Protein AF-A0A953MPM9-F1 (afdb_monomer_lite)

Radius of gyration: 15.38 Å; chains: 1; bounding box: 36×28×44 Å

Foldseek 3Di:
DPCPVPDDQDALVLQQDDQVSSQVPQAQHWDWDQDPNAIWIFGQHDKDKDWLVPDPPQPQVVHDDPQQQLLQAEWFWKAWDDPPPQFIWIWTRGHHRGRSIIMTRFFTQTDDRQVQLCCQQPVDHDDDPVSNRQCTRGRRSVCSSSVNDPVRHGDGSNDDD

Secondary structure (DSSP, 8-state):
--HHHH-PPPPHHHHSS-HHHHHHHSTT-EEEEEETTEEEEEEEEEEEEEETTT-TTSTTTT---TTTGGGGSPSSBEEEEEETTTEEEEEEEESSTT--EEEEEEEEEEEE-HHHHHHHHHSS---SHHHHHTTTSSHHHHHHHTT--GGGTT-BTTS--

Sequence (161 aa):
MNILSTSKKLKKSFYKRDVLLVAQELPGKILIKNENEKIYAGRIVEVEAYDSAVDEAAHGFKGKTERNKIIFEEGGYFYVYFIYGANYCCNVVAGKKGSGAAILIRAVEPLYGFEFMAKNRFGKAVKTEKEIISLTNGPGKLCQAFEINSLHNGIALTGDI

Structure (mmCIF, N/CA/C/O backbone):
data_AF-A0A953MPM9-F1
#
_entry.id   AF-A0A953MPM9-F1
#
loop_
_atom_site.group_PDB
_atom_site.id
_atom_site.type_symbol
_atom_site.label_atom_id
_atom_site.label_alt_id
_atom_site.label_comp_id
_atom_site.label_asym_id
_atom_site.label_entity_id
_atom_site.label_seq_id
_atom_site.pdbx_PDB_ins_code
_atom_site.Cartn_x
_atom_site.Cartn_y
_atom_site.Cartn_z
_atom_site.occupancy
_atom_site.B_iso_or_equiv
_atom_site.auth_seq_id
_atom_site.auth_comp_id
_atom_site.auth_asym_id
_atom_site.auth_atom_id
_atom_site.pdbx_PDB_model_num
ATOM 1 N N . MET A 1 1 ? -3.156 5.070 -24.548 1.00 43.88 1 MET A N 1
ATOM 2 C CA . MET A 1 1 ? -4.451 5.276 -23.859 1.00 43.88 1 MET A CA 1
ATOM 3 C C . MET A 1 1 ? -4.180 5.913 -22.510 1.00 43.88 1 MET A C 1
ATOM 5 O O . MET A 1 1 ? -3.370 5.401 -21.751 1.00 43.88 1 MET A O 1
ATOM 9 N N . ASN A 1 2 ? -4.791 7.067 -22.260 1.00 56.16 2 ASN A N 1
ATOM 10 C CA . ASN A 1 2 ? -4.505 7.941 -21.129 1.00 56.16 2 ASN A CA 1
ATOM 11 C C . ASN A 1 2 ? -5.228 7.425 -19.865 1.00 56.16 2 ASN A C 1
ATOM 13 O O . ASN A 1 2 ? -6.283 7.944 -19.506 1.00 56.16 2 ASN A O 1
ATOM 17 N N . ILE A 1 3 ? -4.684 6.367 -19.235 1.00 58.47 3 ILE A N 1
ATOM 18 C CA . ILE A 1 3 ? -5.206 5.720 -18.004 1.00 58.47 3 ILE A CA 1
ATOM 19 C C . ILE A 1 3 ? -5.558 6.747 -16.915 1.00 58.47 3 ILE A C 1
ATOM 21 O O . ILE A 1 3 ? -6.489 6.544 -16.141 1.00 58.47 3 ILE A O 1
ATOM 25 N N . LEU A 1 4 ? -4.843 7.872 -16.895 1.00 57.81 4 LEU A N 1
ATOM 26 C CA . LEU A 1 4 ? -5.032 8.962 -15.945 1.00 57.81 4 LEU A CA 1
ATOM 27 C C . LEU A 1 4 ? -6.291 9.794 -16.233 1.00 57.81 4 LEU A C 1
ATOM 29 O O . LEU A 1 4 ? -6.939 10.246 -15.298 1.00 57.81 4 LEU A O 1
ATOM 33 N N . SER A 1 5 ? -6.677 9.958 -17.504 1.00 56.03 5 SER A N 1
ATOM 34 C CA . SER A 1 5 ? -7.820 10.802 -17.902 1.00 56.03 5 SER A CA 1
ATOM 35 C C . SER A 1 5 ? -9.197 10.167 -17.674 1.00 56.03 5 SER A C 1
ATOM 37 O O . SER A 1 5 ? -10.191 10.881 -17.590 1.00 56.03 5 SER A O 1
ATOM 39 N N . THR A 1 6 ? -9.273 8.837 -17.557 1.00 60.19 6 THR A N 1
ATOM 40 C CA . THR A 1 6 ? -10.541 8.099 -17.389 1.00 60.19 6 THR A CA 1
ATOM 41 C C . THR A 1 6 ? -10.675 7.421 -16.024 1.00 60.19 6 THR A C 1
ATOM 43 O O . THR A 1 6 ? -11.719 6.845 -15.718 1.00 60.19 6 THR A O 1
ATOM 46 N N . SER A 1 7 ? -9.630 7.453 -15.194 1.00 67.50 7 SER A N 1
ATOM 47 C CA . SER A 1 7 ? -9.611 6.813 -13.878 1.00 67.50 7 SER A CA 1
ATOM 48 C C . SER A 1 7 ? -10.255 7.714 -12.822 1.00 67.50 7 SER A C 1
ATOM 50 O O . SER A 1 7 ? -9.709 8.753 -12.453 1.00 67.50 7 SER A O 1
ATOM 52 N N . LYS A 1 8 ? -11.397 7.291 -12.270 1.00 85.69 8 LYS A N 1
ATOM 53 C CA . LYS A 1 8 ? -12.024 7.963 -11.126 1.00 85.69 8 LYS A CA 1
ATOM 54 C C . LYS A 1 8 ? -11.443 7.427 -9.819 1.00 85.69 8 LYS A C 1
ATOM 56 O O . LYS A 1 8 ? -11.580 6.240 -9.525 1.00 85.69 8 LYS A O 1
ATOM 61 N N . LYS A 1 9 ? -10.844 8.313 -9.018 1.00 90.94 9 LYS A N 1
ATOM 62 C CA . LYS A 1 9 ? -10.306 7.975 -7.691 1.00 90.94 9 LYS A CA 1
ATOM 63 C C . LYS A 1 9 ? -11.402 7.358 -6.813 1.00 90.94 9 LYS A C 1
ATOM 65 O O . LYS A 1 9 ? -12.551 7.815 -6.813 1.00 90.94 9 LYS A O 1
ATOM 70 N N . LEU A 1 10 ? -11.054 6.295 -6.088 1.00 94.75 10 LEU A N 1
ATOM 71 C CA . LEU A 1 10 ? -11.992 5.614 -5.199 1.00 94.75 10 LEU A CA 1
ATOM 72 C C . LEU A 1 10 ? -12.393 6.553 -4.059 1.00 94.75 10 LEU A C 1
ATOM 74 O O . LEU A 1 10 ? -11.562 7.226 -3.454 1.00 94.75 10 LEU A O 1
ATOM 78 N N . LYS A 1 11 ? -13.694 6.609 -3.770 1.00 95.25 11 LYS A N 1
ATOM 79 C CA . LYS A 1 11 ? -14.231 7.454 -2.699 1.00 95.25 11 LYS A CA 1
ATOM 80 C C . LYS A 1 11 ? -13.925 6.849 -1.334 1.00 95.25 11 LYS A C 1
ATOM 82 O O . LYS A 1 11 ? -13.836 5.634 -1.190 1.00 95.25 11 LYS A O 1
ATOM 87 N N . LYS A 1 12 ? -13.925 7.680 -0.293 1.00 95.75 12 LYS A N 1
ATOM 88 C CA . LYS A 1 12 ? -13.772 7.229 1.100 1.00 95.75 12 LYS A CA 1
ATOM 89 C C . LYS A 1 12 ? -14.786 6.152 1.516 1.00 95.75 12 LYS A C 1
ATOM 91 O O . LYS A 1 12 ? -14.447 5.249 2.272 1.00 95.75 12 LYS A O 1
ATOM 96 N N . SER A 1 13 ? -15.998 6.188 0.958 1.00 97.06 13 SER A N 1
ATOM 97 C CA . SER A 1 13 ? -17.030 5.162 1.165 1.00 97.06 13 SER A CA 1
ATOM 98 C C . SER A 1 13 ? -16.626 3.765 0.685 1.00 97.06 13 SER A C 1
ATOM 100 O O . SER A 1 13 ? -17.147 2.789 1.207 1.00 97.06 13 SER A O 1
ATOM 102 N N . PHE A 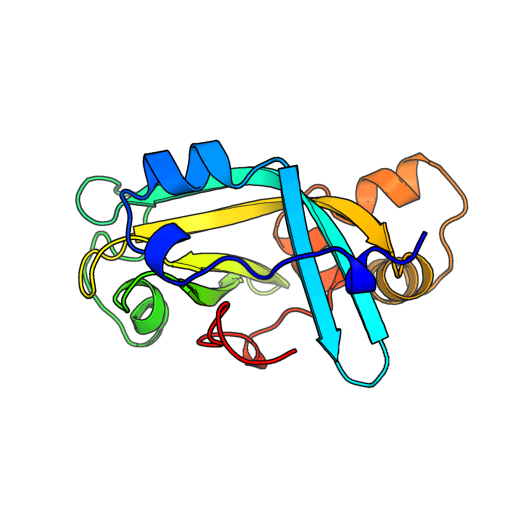1 14 ? -15.705 3.651 -0.279 1.00 97.94 14 PHE A N 1
ATOM 103 C CA . PHE A 1 14 ? -15.160 2.363 -0.707 1.00 97.94 14 PHE A CA 1
ATOM 104 C C . PHE A 1 14 ? -14.324 1.726 0.408 1.00 97.94 14 PHE A C 1
ATOM 106 O O . PHE A 1 14 ? -14.458 0.535 0.659 1.00 97.94 14 PHE A O 1
ATOM 113 N N . TYR A 1 15 ? -13.497 2.516 1.096 1.00 98.19 15 TYR A N 1
ATOM 114 C CA . TYR A 1 15 ? -12.571 2.019 2.114 1.00 98.19 15 TYR A CA 1
ATOM 115 C C . TYR A 1 15 ? -13.213 1.868 3.499 1.00 98.19 15 TYR A C 1
ATOM 117 O O . TYR A 1 15 ? -12.810 1.005 4.272 1.00 98.19 15 TYR A O 1
ATOM 125 N N . LYS A 1 16 ? -14.232 2.674 3.830 1.00 97.62 16 LYS A N 1
ATOM 126 C CA . LYS A 1 16 ? -14.969 2.610 5.111 1.00 97.62 16 LYS A CA 1
ATOM 127 C C . LYS A 1 16 ? -15.981 1.455 5.162 1.00 97.62 16 LYS A C 1
ATOM 129 O O . LYS A 1 16 ? -17.116 1.634 5.600 1.00 97.62 16 LYS A O 1
ATOM 134 N N . ARG A 1 17 ? -15.575 0.283 4.686 1.00 98.31 17 ARG A N 1
ATOM 135 C CA . ARG A 1 17 ? -16.343 -0.967 4.689 1.00 98.31 17 ARG A CA 1
ATOM 136 C C . ARG A 1 17 ? -15.538 -2.056 5.382 1.00 98.31 17 ARG A C 1
ATOM 138 O O . ARG A 1 17 ? -14.388 -1.834 5.748 1.00 98.31 17 ARG A O 1
ATOM 145 N N . ASP A 1 18 ? -16.172 -3.204 5.565 1.00 98.19 18 ASP A N 1
ATOM 146 C CA . ASP A 1 18 ? -15.526 -4.414 6.057 1.00 98.19 18 ASP A CA 1
ATOM 147 C C . ASP A 1 18 ? -14.252 -4.750 5.260 1.00 98.19 18 ASP A C 1
ATOM 149 O O . ASP A 1 18 ? -14.226 -4.617 4.032 1.00 98.19 18 ASP A O 1
ATOM 153 N N . VAL A 1 19 ? -13.189 -5.153 5.960 1.00 98.44 19 VAL A N 1
ATOM 154 C CA . VAL A 1 19 ? -11.867 -5.377 5.357 1.00 98.44 19 VAL A CA 1
ATOM 155 C C . VAL A 1 19 ? -11.879 -6.507 4.332 1.00 98.44 19 VAL A C 1
ATOM 157 O O . VAL A 1 19 ? -11.202 -6.388 3.311 1.00 98.44 19 VAL A O 1
ATOM 160 N N . LEU A 1 20 ? -12.688 -7.550 4.540 1.00 98.38 20 LEU A N 1
ATOM 161 C CA . LEU A 1 20 ? -12.797 -8.668 3.606 1.00 98.38 20 LEU A CA 1
ATOM 162 C C . LEU A 1 20 ? -13.522 -8.235 2.332 1.00 98.38 20 LEU A C 1
ATOM 164 O O . LEU A 1 20 ? -13.067 -8.561 1.238 1.00 98.38 20 LEU A O 1
ATOM 168 N N . LEU A 1 21 ? -14.582 -7.427 2.452 1.00 98.44 21 LEU A N 1
ATOM 169 C CA . LEU A 1 21 ? -15.261 -6.850 1.284 1.00 98.44 21 LEU A CA 1
ATOM 170 C C . LEU A 1 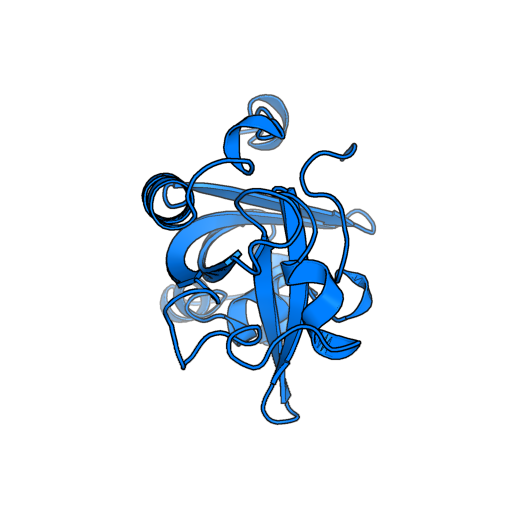21 ? -14.326 -5.940 0.480 1.00 98.44 21 LEU A C 1
ATOM 172 O O . LEU A 1 21 ? -14.272 -6.018 -0.747 1.00 98.44 21 LEU A O 1
ATOM 176 N N . VAL A 1 22 ? -13.563 -5.080 1.163 1.00 98.56 22 VAL A N 1
ATOM 177 C CA . VAL A 1 22 ? -12.590 -4.210 0.489 1.00 98.56 22 VAL A CA 1
ATOM 178 C C . VAL A 1 22 ? -11.506 -5.041 -0.191 1.00 98.56 22 VAL A C 1
ATOM 180 O O . VAL A 1 22 ? -11.184 -4.755 -1.341 1.00 98.56 22 VAL A O 1
ATOM 183 N N . ALA A 1 23 ? -10.975 -6.071 0.472 1.00 98.62 23 ALA A N 1
ATOM 184 C CA . ALA A 1 23 ? -9.951 -6.949 -0.088 1.00 98.62 23 ALA A CA 1
ATOM 185 C C . ALA A 1 23 ? -10.449 -7.728 -1.311 1.00 98.62 23 ALA A C 1
ATOM 187 O O . ALA A 1 23 ? -9.720 -7.834 -2.290 1.00 98.62 23 ALA A O 1
ATOM 188 N N . GLN A 1 24 ? -11.691 -8.215 -1.302 1.00 98.56 24 GLN A N 1
ATOM 189 C CA . GLN A 1 24 ? -12.292 -8.901 -2.451 1.00 98.56 24 GLN A CA 1
ATOM 190 C C . GLN A 1 24 ? -12.465 -7.977 -3.663 1.00 98.56 24 GLN A C 1
ATOM 192 O O . GLN A 1 24 ? -12.307 -8.409 -4.803 1.00 98.56 24 GLN A O 1
ATOM 197 N N . GLU A 1 25 ? -12.770 -6.699 -3.432 1.00 98.50 25 GLU A N 1
ATOM 198 C CA . GLU A 1 25 ? -13.014 -5.726 -4.501 1.00 98.50 25 GLU A CA 1
ATOM 199 C C . GLU A 1 25 ? -11.771 -4.925 -4.925 1.00 98.50 25 GLU A C 1
ATOM 201 O O . GLU A 1 25 ? -11.845 -4.155 -5.889 1.00 98.50 25 GLU A O 1
ATOM 206 N N . LEU A 1 26 ? -10.649 -5.035 -4.204 1.00 98.06 26 LEU A N 1
ATOM 207 C CA . LEU A 1 26 ? -9.415 -4.305 -4.513 1.00 98.06 26 LEU A CA 1
ATOM 208 C C . LEU A 1 26 ? -8.699 -4.829 -5.773 1.00 98.06 26 LEU A C 1
ATOM 210 O O . LEU A 1 26 ? -8.218 -3.997 -6.551 1.00 98.06 26 LEU A O 1
ATOM 214 N N . PRO A 1 27 ? -8.616 -6.153 -6.025 1.00 98.56 27 PRO A N 1
ATOM 215 C CA . PRO A 1 27 ? -8.120 -6.677 -7.288 1.00 98.56 27 PRO A CA 1
ATOM 216 C C . PRO A 1 27 ? -8.865 -6.084 -8.489 1.00 98.56 27 PRO A C 1
ATOM 218 O O . PRO A 1 27 ? -10.079 -5.886 -8.480 1.00 98.56 27 PRO A O 1
ATOM 221 N N . GLY A 1 28 ? -8.115 -5.736 -9.530 1.00 97.19 28 GLY A N 1
ATOM 222 C CA . GLY A 1 28 ? -8.618 -5.030 -10.706 1.00 97.19 28 GLY A CA 1
ATOM 223 C C . GLY A 1 28 ? -8.619 -3.502 -10.586 1.00 97.19 28 GLY A C 1
ATOM 224 O O . GLY A 1 28 ? -8.672 -2.824 -11.615 1.00 97.19 28 GLY A O 1
ATOM 225 N N . LYS A 1 29 ? -8.514 -2.926 -9.378 1.00 97.25 29 LYS A N 1
ATOM 226 C CA . LYS A 1 29 ? -8.302 -1.475 -9.206 1.00 97.25 29 LYS A CA 1
ATOM 227 C C . LYS A 1 29 ? -6.859 -1.101 -9.550 1.00 97.25 29 LYS A C 1
ATOM 229 O O . LYS A 1 29 ? -5.971 -1.947 -9.539 1.00 97.25 29 LYS A O 1
ATOM 234 N N . ILE A 1 30 ? -6.617 0.170 -9.861 1.00 96.50 30 ILE A N 1
ATOM 235 C CA . ILE A 1 30 ? -5.291 0.657 -10.264 1.00 96.50 30 ILE A CA 1
ATOM 236 C C . ILE A 1 30 ? -4.666 1.437 -9.107 1.00 96.50 30 ILE A C 1
ATOM 238 O O . ILE A 1 30 ? -5.231 2.430 -8.648 1.00 96.50 30 ILE A O 1
ATOM 242 N N . LEU A 1 31 ? -3.490 0.999 -8.658 1.00 96.62 31 LEU A N 1
ATOM 243 C CA . LEU A 1 31 ? -2.619 1.790 -7.799 1.00 96.62 31 LEU A CA 1
ATOM 244 C C . LEU A 1 31 ? -1.851 2.773 -8.681 1.00 96.62 31 LEU A C 1
ATOM 246 O O . LEU A 1 31 ? -1.133 2.357 -9.591 1.00 96.62 31 LEU A O 1
ATOM 250 N N . ILE A 1 32 ? -2.008 4.065 -8.405 1.00 95.25 32 ILE A N 1
ATOM 251 C CA . ILE A 1 32 ? -1.337 5.143 -9.129 1.00 95.25 32 ILE A CA 1
ATOM 252 C C . ILE A 1 32 ? -0.531 5.959 -8.125 1.00 95.25 32 ILE A C 1
ATOM 254 O O . ILE A 1 32 ? -1.070 6.378 -7.100 1.00 95.25 32 ILE A O 1
ATOM 258 N N . LYS A 1 33 ? 0.741 6.200 -8.439 1.00 94.44 33 LYS A N 1
ATOM 259 C CA . LYS A 1 33 ? 1.592 7.156 -7.727 1.00 94.44 33 LYS A CA 1
ATOM 260 C C . LYS A 1 33 ? 2.104 8.179 -8.729 1.00 94.44 33 LYS A C 1
ATOM 262 O O . LYS A 1 33 ? 2.762 7.802 -9.695 1.00 94.44 33 LYS A O 1
ATOM 267 N N . ASN A 1 34 ? 1.787 9.444 -8.487 1.00 92.44 34 ASN A N 1
ATOM 268 C CA . ASN A 1 34 ? 2.292 10.581 -9.240 1.00 92.44 34 ASN A CA 1
ATOM 269 C C . ASN A 1 34 ? 3.150 11.417 -8.293 1.00 92.44 34 ASN A C 1
ATOM 271 O O . ASN A 1 34 ? 2.637 11.951 -7.316 1.00 92.44 34 ASN A O 1
ATOM 275 N N . GLU A 1 35 ? 4.456 11.456 -8.524 1.00 91.00 35 GLU A N 1
ATOM 276 C CA . GLU A 1 35 ? 5.382 12.196 -7.668 1.00 91.00 35 GLU A CA 1
ATOM 277 C C . GLU A 1 35 ? 6.635 12.572 -8.461 1.00 91.00 35 GLU A C 1
ATOM 279 O O . GLU A 1 35 ? 7.180 11.734 -9.180 1.00 91.00 35 GLU A O 1
ATOM 284 N N . ASN A 1 36 ? 7.119 13.809 -8.307 1.00 90.06 36 ASN A N 1
ATOM 285 C CA . ASN A 1 36 ? 8.334 14.305 -8.970 1.00 90.06 36 ASN A CA 1
ATOM 286 C C . ASN A 1 36 ? 8.321 14.088 -10.495 1.00 90.06 36 ASN A C 1
ATOM 288 O O . ASN A 1 36 ? 9.296 13.593 -11.055 1.00 90.06 36 ASN A O 1
ATOM 292 N N . GLU A 1 37 ? 7.189 14.384 -11.146 1.00 90.81 37 GLU A N 1
ATOM 293 C CA . GLU A 1 37 ? 6.967 14.187 -12.593 1.00 90.81 37 GLU A CA 1
ATOM 294 C C . GLU A 1 37 ? 7.049 12.720 -13.065 1.00 90.81 37 GLU A C 1
ATOM 296 O O . GLU A 1 37 ? 6.967 12.437 -14.262 1.00 90.81 37 GLU A O 1
ATOM 301 N N . LYS A 1 38 ? 7.159 11.760 -12.137 1.00 94.19 38 LYS A N 1
ATOM 302 C CA . LYS A 1 38 ? 7.119 10.325 -12.426 1.00 94.19 38 LYS A CA 1
ATOM 303 C C . LYS A 1 38 ? 5.744 9.769 -12.107 1.00 94.19 38 LYS A C 1
ATOM 305 O O . LYS A 1 38 ? 5.217 9.949 -11.007 1.00 94.19 38 LYS A O 1
ATOM 310 N N . ILE A 1 39 ? 5.206 9.006 -13.052 1.00 94.88 39 ILE A N 1
ATOM 311 C CA . ILE A 1 39 ? 3.932 8.315 -12.888 1.00 94.88 39 ILE A CA 1
ATOM 312 C C . ILE A 1 39 ? 4.177 6.815 -12.903 1.00 94.88 39 ILE A C 1
ATOM 314 O O . ILE A 1 39 ? 4.709 6.262 -13.864 1.00 94.88 39 ILE A O 1
ATOM 318 N N . TYR A 1 40 ? 3.729 6.163 -11.841 1.00 96.25 40 TYR A N 1
ATOM 319 C CA . TYR A 1 40 ? 3.706 4.718 -11.692 1.00 96.25 40 TYR A CA 1
ATOM 320 C C . TYR A 1 40 ? 2.251 4.270 -11.692 1.00 96.25 40 TYR A C 1
ATOM 322 O O . TYR A 1 40 ? 1.447 4.808 -10.927 1.00 96.25 40 TYR A O 1
ATOM 330 N N . ALA A 1 41 ? 1.902 3.284 -12.515 1.00 96.75 41 ALA A N 1
ATOM 331 C CA . ALA A 1 41 ? 0.571 2.691 -12.476 1.00 96.75 41 ALA A CA 1
ATOM 332 C C . ALA A 1 41 ? 0.648 1.171 -12.563 1.00 96.75 41 ALA A C 1
ATOM 334 O O . ALA A 1 41 ? 1.364 0.625 -13.404 1.00 96.75 41 ALA A O 1
ATOM 335 N N . GLY A 1 42 ? -0.128 0.492 -11.724 1.00 96.88 42 GLY A N 1
ATOM 336 C CA . GLY A 1 42 ? -0.266 -0.957 -11.772 1.00 96.88 42 GLY A CA 1
ATOM 337 C C . GLY A 1 42 ? -1.645 -1.412 -11.316 1.00 96.88 42 GLY A C 1
ATOM 338 O O . GLY A 1 42 ? -2.210 -0.857 -10.373 1.00 96.88 42 GLY A O 1
ATOM 339 N N . ARG A 1 43 ? -2.198 -2.419 -11.992 1.00 97.88 43 ARG A N 1
ATOM 340 C CA . ARG A 1 43 ? -3.458 -3.057 -11.600 1.00 97.88 43 ARG A CA 1
ATOM 341 C C . ARG A 1 43 ? -3.194 -3.977 -10.423 1.00 97.88 43 ARG A C 1
ATOM 343 O O . ARG A 1 43 ? -2.371 -4.870 -10.537 1.00 97.88 43 ARG A O 1
ATOM 350 N N . ILE A 1 44 ? -3.886 -3.792 -9.310 1.00 98.62 44 ILE A N 1
ATOM 351 C CA . ILE A 1 44 ? -3.790 -4.687 -8.157 1.00 98.62 44 ILE A CA 1
ATOM 352 C C . ILE A 1 44 ? -4.284 -6.071 -8.581 1.00 98.62 44 ILE A C 1
ATOM 354 O O . ILE A 1 44 ? -5.382 -6.188 -9.123 1.00 98.62 44 ILE A O 1
ATOM 358 N N . VAL A 1 45 ? -3.472 -7.102 -8.360 1.00 98.56 45 VAL A N 1
ATOM 359 C CA . VAL A 1 45 ? -3.805 -8.493 -8.727 1.00 98.56 45 VAL A CA 1
ATOM 360 C C . VAL A 1 45 ? -3.756 -9.446 -7.540 1.00 98.56 45 VAL A C 1
ATOM 362 O O . VAL A 1 45 ? -4.346 -10.517 -7.602 1.00 98.56 45 VAL A O 1
ATOM 365 N N . GLU A 1 46 ? -3.098 -9.057 -6.449 1.00 98.75 46 GLU A N 1
ATOM 366 C CA . GLU A 1 46 ? -2.951 -9.897 -5.264 1.00 98.75 46 GLU A CA 1
ATOM 367 C C . GLU A 1 46 ? -2.951 -9.033 -4.001 1.00 98.75 46 GLU A C 1
ATOM 369 O O . GLU A 1 46 ? -2.248 -8.015 -3.926 1.00 98.75 46 GLU A O 1
ATOM 374 N N . VAL A 1 47 ? -3.736 -9.450 -3.009 1.00 98.88 47 VAL A N 1
ATOM 375 C CA . VAL A 1 47 ? -3.890 -8.766 -1.724 1.00 98.88 47 VAL A CA 1
ATOM 376 C C . VAL A 1 47 ? -4.045 -9.763 -0.579 1.00 98.88 47 VAL A C 1
ATOM 378 O O . VAL A 1 47 ? -4.479 -10.889 -0.797 1.00 98.88 47 VAL A O 1
ATOM 381 N N . GLU A 1 48 ? -3.744 -9.325 0.640 1.00 98.75 48 GLU A N 1
ATOM 382 C CA . GLU A 1 48 ? -4.013 -10.059 1.885 1.00 98.75 48 GLU A CA 1
ATOM 383 C C . GLU A 1 48 ? -4.743 -9.138 2.868 1.00 98.75 48 GLU A C 1
ATOM 385 O O . GLU A 1 48 ? -4.321 -8.001 3.076 1.00 98.75 48 GLU A O 1
ATOM 390 N N . ALA A 1 49 ? -5.845 -9.607 3.452 1.00 98.56 49 ALA A N 1
ATOM 391 C CA . ALA A 1 49 ? -6.604 -8.868 4.457 1.00 98.56 49 ALA A CA 1
ATOM 392 C C . ALA A 1 49 ? -6.142 -9.244 5.867 1.00 98.56 49 ALA A C 1
ATOM 394 O O . ALA A 1 49 ? -5.959 -10.424 6.150 1.00 98.56 49 ALA A O 1
ATOM 395 N N . TYR A 1 50 ? -6.034 -8.246 6.740 1.00 98.56 50 TYR A N 1
ATOM 396 C CA . TYR A 1 50 ? -5.704 -8.403 8.152 1.00 98.56 50 TYR A CA 1
ATOM 397 C C . TYR A 1 50 ? -6.749 -7.678 9.000 1.00 98.56 50 TYR A C 1
ATOM 399 O O . TYR A 1 50 ? -6.950 -6.467 8.842 1.00 98.56 50 TYR A O 1
ATOM 407 N N . ASP A 1 51 ? -7.388 -8.406 9.913 1.00 97.81 51 ASP A N 1
ATOM 408 C CA . ASP A 1 51 ? -8.361 -7.867 10.866 1.00 97.81 51 ASP A CA 1
ATOM 409 C C . ASP A 1 51 ? -7.841 -8.011 12.297 1.00 97.81 51 ASP A C 1
ATOM 411 O O . ASP A 1 51 ? -7.855 -9.094 12.879 1.00 97.81 51 ASP A O 1
ATOM 415 N N . SER A 1 52 ? -7.417 -6.897 12.894 1.00 97.25 52 SER A N 1
ATOM 416 C CA . SER A 1 52 ? -6.859 -6.892 14.250 1.00 97.25 52 SER A CA 1
ATOM 417 C C . SER A 1 52 ? -7.816 -7.411 15.328 1.00 97.25 52 SER A C 1
ATOM 419 O O . SER A 1 52 ? -7.346 -7.746 16.413 1.00 97.25 52 SER A O 1
ATOM 421 N N . ALA A 1 53 ? -9.127 -7.480 15.070 1.00 95.50 53 ALA A N 1
ATOM 422 C CA . ALA A 1 53 ? -10.086 -8.013 16.034 1.00 95.50 53 ALA A CA 1
ATOM 423 C C . ALA A 1 53 ? -9.993 -9.539 16.205 1.00 95.50 53 ALA A C 1
ATOM 425 O O . ALA A 1 53 ? -10.375 -10.051 17.258 1.00 95.50 53 ALA A O 1
ATOM 426 N N . VAL A 1 54 ? -9.523 -10.262 15.182 1.00 96.56 54 VAL A N 1
ATOM 427 C CA . VAL A 1 54 ? -9.588 -11.736 15.136 1.00 96.56 54 VAL A CA 1
ATOM 428 C C . VAL A 1 54 ? -8.319 -12.412 14.611 1.00 96.56 54 VAL A C 1
ATOM 430 O O . VAL A 1 54 ? -8.179 -13.621 14.765 1.00 96.56 54 VAL A O 1
ATOM 433 N N . ASP A 1 55 ? -7.400 -11.668 13.996 1.00 97.06 55 ASP A N 1
ATOM 434 C CA . ASP A 1 55 ? -6.227 -12.213 13.313 1.00 97.06 55 ASP A CA 1
ATOM 435 C C . ASP A 1 55 ? -4.935 -11.952 14.099 1.00 97.06 55 ASP A C 1
ATOM 437 O O . ASP A 1 55 ? -4.452 -10.822 14.168 1.00 97.06 55 ASP A O 1
ATOM 441 N N . GLU A 1 56 ? -4.334 -13.012 14.644 1.00 97.44 56 GLU A N 1
ATOM 442 C CA . GLU A 1 56 ? -3.064 -12.946 15.379 1.00 97.44 56 GLU A CA 1
ATOM 443 C C . GLU A 1 56 ? -1.877 -12.472 14.525 1.00 97.44 56 GLU A C 1
ATOM 445 O O . GLU A 1 56 ? -0.893 -11.954 15.067 1.00 97.44 56 GLU A O 1
ATOM 450 N N . ALA A 1 57 ? -1.954 -12.620 13.199 1.00 97.12 57 ALA A N 1
ATOM 451 C CA . ALA A 1 57 ? -0.924 -12.147 12.279 1.00 97.12 57 ALA A CA 1
ATOM 452 C C . ALA A 1 57 ? -1.011 -10.631 12.029 1.00 97.12 57 ALA A C 1
ATOM 454 O O . ALA A 1 57 ? -0.049 -10.026 11.541 1.00 97.12 57 ALA A O 1
ATOM 455 N N . ALA A 1 58 ? -2.132 -9.992 12.377 1.00 97.25 58 ALA A N 1
ATOM 456 C CA . ALA A 1 58 ? -2.319 -8.565 12.179 1.00 97.25 58 ALA A CA 1
ATOM 457 C C . ALA A 1 58 ? -1.445 -7.743 13.137 1.00 97.25 58 ALA A C 1
ATOM 459 O O . ALA A 1 58 ? -1.381 -7.969 14.347 1.00 97.25 58 ALA A O 1
ATOM 460 N N . HIS A 1 59 ? -0.833 -6.677 12.615 1.00 96.62 59 HIS A N 1
ATOM 461 C CA . HIS A 1 59 ? -0.007 -5.770 13.419 1.00 96.62 59 HIS A CA 1
ATOM 462 C C . HIS A 1 59 ? -0.746 -5.114 14.591 1.00 96.62 59 HIS A C 1
ATOM 464 O O . HIS A 1 59 ?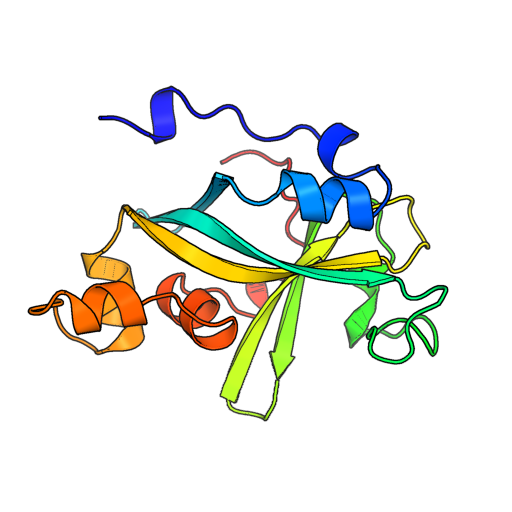 -0.090 -4.637 15.519 1.00 96.62 59 HIS A O 1
ATOM 470 N N . GLY A 1 60 ? -2.074 -5.016 14.531 1.00 96.81 60 GLY A N 1
ATOM 471 C CA . GLY A 1 60 ? -2.894 -4.427 15.585 1.00 96.81 60 GLY A CA 1
ATOM 472 C C . GLY A 1 60 ? -3.515 -5.438 16.541 1.00 96.81 60 GLY A C 1
ATOM 473 O O . GLY A 1 60 ? -4.204 -4.994 17.454 1.00 96.81 60 GLY A O 1
ATOM 474 N N . PHE A 1 61 ? -3.256 -6.745 16.396 1.00 97.38 61 PHE A N 1
ATOM 475 C CA . PHE A 1 61 ? -3.842 -7.779 17.261 1.00 97.38 61 PHE A CA 1
ATOM 476 C C . PHE A 1 61 ? -3.570 -7.528 18.751 1.00 97.38 61 PHE A C 1
ATOM 478 O O . PHE A 1 61 ? -4.454 -7.625 19.595 1.00 97.38 61 PHE A O 1
ATOM 485 N N . LYS A 1 62 ? -2.342 -7.105 19.082 1.00 97.25 62 LYS A N 1
ATOM 486 C CA . LYS A 1 62 ? -1.939 -6.728 20.453 1.00 97.25 62 LYS A CA 1
ATOM 487 C C . LYS A 1 62 ? -2.256 -5.270 20.811 1.00 97.25 62 LYS A C 1
ATOM 489 O O . LYS A 1 62 ? -1.732 -4.745 21.791 1.00 97.25 62 LYS A O 1
ATOM 494 N N . GLY A 1 63 ? -3.084 -4.602 20.014 1.00 96.56 63 GLY A N 1
ATOM 495 C CA . GLY A 1 63 ? -3.476 -3.212 20.197 1.00 96.56 63 GLY A CA 1
ATOM 496 C C . GLY A 1 63 ? -2.589 -2.189 19.479 1.00 96.56 63 GLY A C 1
ATOM 497 O O . GLY A 1 63 ? -1.693 -2.493 18.682 1.00 96.56 63 GLY A O 1
ATOM 498 N N . LYS A 1 64 ? -2.897 -0.919 19.747 1.00 97.62 64 LYS A N 1
ATOM 499 C CA . LYS A 1 64 ? -2.292 0.238 19.087 1.00 97.62 64 LYS A CA 1
ATOM 500 C C . LYS A 1 64 ? -0.911 0.564 19.661 1.00 97.62 64 LYS A C 1
ATOM 502 O O . LYS A 1 64 ? -0.721 0.635 20.868 1.00 97.62 64 LYS A O 1
ATOM 507 N N . THR A 1 65 ? 0.030 0.840 18.768 1.00 97.69 65 THR A N 1
ATOM 508 C CA . THR A 1 65 ? 1.391 1.313 19.043 1.00 97.69 65 THR A CA 1
ATOM 509 C C . THR A 1 65 ? 1.716 2.489 18.124 1.00 97.69 65 THR A C 1
ATOM 511 O O . THR A 1 65 ? 1.041 2.700 17.115 1.00 97.69 65 THR A O 1
ATOM 514 N N . GLU A 1 66 ? 2.793 3.228 18.398 1.00 96.25 66 GLU A N 1
ATOM 515 C CA . GLU A 1 66 ? 3.218 4.320 17.508 1.00 96.25 66 GLU A CA 1
ATOM 516 C C . GLU A 1 66 ? 3.525 3.848 16.082 1.00 96.25 66 GLU A C 1
ATOM 518 O O . GLU A 1 66 ? 3.225 4.549 15.115 1.00 96.25 66 GLU A O 1
ATOM 523 N N . ARG A 1 67 ? 4.062 2.631 15.930 1.00 95.19 67 ARG A N 1
ATOM 524 C CA . ARG A 1 67 ? 4.397 2.057 14.621 1.00 95.19 67 ARG A CA 1
ATOM 525 C C . ARG A 1 67 ? 3.159 1.705 13.801 1.00 95.19 67 ARG A C 1
ATOM 527 O O . ARG A 1 67 ? 3.173 1.875 12.584 1.00 95.19 67 ARG A O 1
ATOM 534 N N . ASN A 1 68 ? 2.125 1.153 14.433 1.00 97.44 68 ASN A N 1
ATOM 535 C CA . ASN A 1 68 ? 0.937 0.673 13.728 1.00 97.44 68 ASN A CA 1
ATOM 536 C C . ASN A 1 68 ? -0.218 1.684 13.747 1.00 97.44 68 ASN A C 1
ATOM 538 O O . ASN A 1 68 ? -1.220 1.428 13.099 1.00 97.44 68 ASN A O 1
ATOM 542 N N . LYS A 1 69 ? -0.094 2.840 14.418 1.00 98.06 69 LYS A N 1
ATOM 543 C CA . LYS A 1 69 ? -1.212 3.767 14.676 1.00 98.06 69 LYS A CA 1
ATOM 544 C C . LYS A 1 69 ? -2.088 4.111 13.470 1.00 98.06 69 LYS A C 1
ATOM 546 O O . LYS A 1 69 ? -3.276 4.348 13.663 1.00 98.06 69 LYS A O 1
ATOM 551 N N . ILE A 1 70 ? -1.520 4.108 12.264 1.00 98.38 70 ILE A N 1
ATOM 552 C CA . ILE A 1 70 ? -2.232 4.382 11.012 1.00 98.38 70 ILE A CA 1
ATOM 553 C C . ILE A 1 70 ? -3.301 3.323 10.702 1.00 98.38 70 ILE A C 1
ATOM 555 O O . ILE A 1 70 ? -4.367 3.699 10.231 1.00 98.38 70 ILE A O 1
ATOM 559 N N . ILE A 1 71 ? -3.101 2.035 11.025 1.00 97.94 71 ILE A N 1
ATOM 560 C CA . ILE A 1 71 ? -4.132 0.997 10.791 1.00 97.94 71 ILE A CA 1
ATOM 561 C C . ILE A 1 71 ? -5.389 1.211 11.642 1.00 97.94 71 ILE A C 1
ATOM 563 O O . ILE A 1 71 ? -6.443 0.667 11.340 1.00 97.94 71 ILE A O 1
ATOM 567 N N . PHE A 1 72 ? -5.279 2.011 12.705 1.00 98.38 72 PHE A N 1
ATOM 568 C CA . PHE A 1 72 ? -6.394 2.384 13.572 1.00 98.38 72 PHE A CA 1
ATOM 569 C C . PHE A 1 72 ? -7.085 3.682 13.135 1.00 98.38 72 PHE A C 1
ATOM 571 O O . PHE A 1 72 ? -8.021 4.118 13.809 1.00 98.38 72 PHE A O 1
ATOM 578 N N . GLU A 1 73 ? -6.662 4.320 12.044 1.00 98.00 73 GLU A N 1
ATOM 579 C CA . GLU A 1 73 ? -7.446 5.388 11.424 1.00 98.00 73 GLU A CA 1
ATOM 580 C C . GLU A 1 73 ? -8.666 4.817 10.685 1.00 98.00 73 GLU A C 1
ATOM 582 O O . GLU A 1 73 ? -8.871 3.609 10.603 1.00 98.00 73 GLU A O 1
ATOM 587 N N . GLU A 1 74 ? -9.559 5.686 10.214 1.00 97.38 74 GLU A N 1
ATOM 588 C CA . GLU A 1 74 ? -10.673 5.233 9.372 1.00 97.38 74 GLU A CA 1
ATOM 589 C C . GLU A 1 74 ? -10.195 4.787 7.983 1.00 97.38 74 GLU A C 1
ATOM 591 O O . GLU A 1 74 ? -9.132 5.194 7.529 1.00 97.38 74 GLU A O 1
ATOM 596 N N . GLY A 1 75 ? -10.994 3.994 7.267 1.00 98.38 75 GLY A N 1
ATOM 597 C CA . GLY A 1 75 ? -10.613 3.507 5.945 1.00 98.38 75 GLY A CA 1
ATOM 598 C C . GLY A 1 75 ? -10.218 4.611 4.950 1.00 98.38 75 GLY A C 1
ATOM 599 O O . GLY A 1 75 ? -10.870 5.659 4.856 1.00 98.38 75 GLY A O 1
ATOM 600 N N . GLY A 1 76 ? -9.178 4.334 4.158 1.00 97.56 76 GLY A N 1
ATOM 601 C CA . GLY A 1 76 ? -8.685 5.213 3.093 1.00 97.56 76 GLY A CA 1
ATOM 602 C C . GLY A 1 76 ? -7.337 5.876 3.374 1.00 97.56 76 GLY A C 1
ATOM 603 O O . GLY A 1 76 ? -7.004 6.849 2.700 1.00 97.56 76 GLY A O 1
ATOM 604 N N . TYR A 1 77 ? -6.565 5.366 4.333 1.00 98.12 77 TYR A N 1
ATOM 605 C CA . TYR A 1 77 ? -5.170 5.756 4.550 1.00 98.12 77 TYR A CA 1
ATOM 606 C C . TYR A 1 77 ? -4.207 4.689 4.044 1.00 98.12 77 TYR A C 1
ATOM 608 O O . TYR A 1 77 ? -4.525 3.499 4.017 1.00 98.12 77 TYR A O 1
ATOM 616 N N . PHE A 1 78 ? -3.017 5.131 3.658 1.00 97.25 78 PHE A N 1
ATOM 617 C CA . PHE A 1 78 ? -1.918 4.261 3.289 1.00 97.25 78 PHE A CA 1
ATOM 618 C C . PHE A 1 78 ? -1.093 3.913 4.525 1.00 97.25 78 PHE A C 1
ATOM 620 O O . PHE A 1 78 ? -0.594 4.805 5.206 1.00 97.25 78 PHE A O 1
ATOM 627 N N . TYR A 1 79 ? -0.948 2.627 4.826 1.00 98.56 79 TYR A N 1
ATOM 628 C CA . TYR A 1 79 ? -0.099 2.155 5.915 1.00 98.56 79 TYR A CA 1
ATOM 629 C C . TYR A 1 79 ? 1.155 1.497 5.345 1.00 98.56 79 TYR A C 1
ATOM 631 O O . TYR A 1 79 ? 1.085 0.441 4.713 1.00 98.56 79 TYR A O 1
ATOM 639 N N . VAL A 1 80 ? 2.306 2.127 5.573 1.00 98.50 80 VAL A N 1
ATOM 640 C CA . VAL A 1 80 ? 3.603 1.672 5.067 1.00 98.50 80 VAL A CA 1
ATOM 641 C C . VAL A 1 80 ? 4.535 1.397 6.231 1.00 98.50 80 VAL A C 1
ATOM 643 O O . VAL A 1 80 ? 4.710 2.235 7.116 1.00 98.50 80 VAL A O 1
ATOM 646 N N . TYR A 1 81 ? 5.164 0.227 6.223 1.00 97.75 81 TYR A N 1
ATOM 647 C CA . TYR A 1 81 ? 6.107 -0.166 7.263 1.00 97.75 81 TYR A CA 1
ATOM 648 C C . TYR A 1 81 ? 7.329 -0.863 6.675 1.00 97.75 81 TYR A C 1
ATOM 650 O O . TYR A 1 81 ? 7.256 -1.517 5.639 1.00 97.75 81 TYR A O 1
ATOM 658 N N . PHE A 1 82 ? 8.458 -0.723 7.364 1.00 97.31 82 PHE A N 1
ATOM 659 C CA . PHE A 1 82 ? 9.699 -1.414 7.032 1.00 97.31 82 PHE A CA 1
ATOM 660 C C . PHE A 1 82 ? 9.716 -2.814 7.657 1.00 97.31 82 PHE A C 1
ATOM 662 O O . PHE A 1 82 ? 9.286 -2.982 8.804 1.00 97.31 82 PHE A O 1
ATOM 669 N N . ILE A 1 83 ? 10.194 -3.814 6.919 1.00 94.69 83 ILE A N 1
ATOM 670 C CA . ILE A 1 83 ? 10.225 -5.222 7.319 1.00 94.69 83 ILE A CA 1
ATOM 671 C C . ILE A 1 83 ? 11.597 -5.843 7.026 1.00 94.69 83 ILE A C 1
ATOM 673 O O . ILE A 1 83 ? 12.253 -5.524 6.030 1.00 94.69 83 ILE A O 1
ATOM 677 N N . TYR A 1 84 ? 12.033 -6.725 7.931 1.00 90.62 84 TYR A N 1
ATOM 678 C CA . TYR A 1 84 ? 13.274 -7.507 7.838 1.00 90.62 84 TYR A CA 1
ATOM 679 C C . TYR A 1 84 ? 14.542 -6.696 7.525 1.00 90.62 84 TYR A C 1
ATOM 681 O O . TYR A 1 84 ? 15.470 -7.211 6.913 1.00 90.62 84 TYR A O 1
ATOM 689 N N . GLY A 1 85 ? 14.587 -5.417 7.908 1.00 90.50 85 GLY A N 1
ATOM 690 C CA . GLY A 1 85 ? 15.768 -4.582 7.692 1.00 90.50 85 GLY A CA 1
ATOM 691 C C . GLY A 1 85 ? 16.062 -4.243 6.225 1.00 90.50 85 GLY A C 1
ATOM 692 O O . GLY A 1 85 ? 17.121 -3.685 5.958 1.00 90.50 85 GLY A O 1
ATOM 693 N N . ALA A 1 86 ? 15.167 -4.568 5.283 1.00 91.69 86 ALA A N 1
ATOM 694 C CA . ALA A 1 86 ? 15.489 -4.509 3.854 1.00 91.69 86 ALA A CA 1
ATOM 695 C C . ALA A 1 86 ? 14.383 -3.946 2.955 1.00 91.69 86 ALA A C 1
ATOM 697 O O . ALA A 1 86 ? 14.690 -3.351 1.926 1.00 91.69 86 ALA A O 1
ATOM 698 N N . ASN A 1 87 ? 13.105 -4.136 3.295 1.00 95.44 87 ASN A N 1
ATOM 699 C CA . ASN A 1 87 ? 12.005 -3.829 2.378 1.00 95.44 87 ASN A CA 1
ATOM 700 C C . ASN A 1 87 ? 10.883 -3.058 3.065 1.00 95.44 87 ASN A C 1
ATOM 702 O O . ASN A 1 87 ? 10.695 -3.160 4.273 1.00 95.44 87 ASN A O 1
ATOM 706 N N . TYR A 1 88 ? 10.096 -2.331 2.278 1.00 98.50 88 TYR A N 1
ATOM 707 C CA . TYR A 1 88 ? 8.823 -1.778 2.726 1.00 98.50 88 TYR A CA 1
ATOM 708 C C . TYR A 1 88 ? 7.664 -2.659 2.263 1.00 98.50 88 TYR A C 1
ATOM 710 O O . TYR A 1 88 ? 7.738 -3.290 1.211 1.00 98.50 88 TYR A O 1
ATOM 718 N N . CYS A 1 89 ? 6.588 -2.665 3.040 1.00 98.25 89 CYS A N 1
ATOM 719 C CA . CYS A 1 89 ? 5.285 -3.182 2.638 1.00 98.25 89 CYS A CA 1
ATOM 720 C C . CYS A 1 89 ? 4.266 -2.050 2.720 1.00 98.25 89 CYS A C 1
ATOM 722 O O . CYS A 1 89 ? 4.355 -1.207 3.617 1.00 98.25 89 CYS A O 1
ATOM 724 N N . CYS A 1 90 ? 3.289 -2.050 1.816 1.00 98.31 90 CYS A N 1
ATOM 725 C CA . CYS A 1 90 ? 2.258 -1.028 1.762 1.00 98.31 90 CYS A CA 1
ATOM 726 C C . CYS A 1 90 ? 0.851 -1.626 1.813 1.00 98.31 90 CYS A C 1
ATOM 728 O O . CYS A 1 90 ? 0.560 -2.660 1.214 1.00 98.31 90 CYS A O 1
ATOM 730 N N . ASN A 1 91 ? -0.019 -0.968 2.570 1.00 98.69 91 ASN A N 1
ATOM 731 C CA . ASN A 1 91 ? -1.342 -1.465 2.902 1.00 98.69 91 ASN A CA 1
ATOM 732 C C . ASN A 1 91 ? -2.372 -0.353 2.742 1.00 98.69 91 ASN A C 1
ATOM 734 O O . ASN A 1 91 ? -2.065 0.831 2.899 1.00 98.69 91 ASN A O 1
ATOM 738 N N . VAL A 1 92 ? -3.612 -0.750 2.504 1.00 98.44 92 VAL A N 1
ATOM 739 C CA . VAL A 1 92 ? -4.783 0.122 2.499 1.00 98.44 92 VAL A CA 1
ATOM 740 C C . VAL A 1 92 ? -5.547 -0.099 3.796 1.00 98.44 92 VAL A C 1
ATOM 742 O O . VAL A 1 92 ? -6.003 -1.208 4.054 1.00 98.44 92 VAL A O 1
ATOM 745 N N . VAL A 1 93 ? -5.705 0.943 4.609 1.00 98.69 93 VAL A N 1
ATOM 746 C CA . VAL A 1 93 ? -6.542 0.883 5.816 1.00 98.69 93 VAL A CA 1
ATOM 747 C C . VAL A 1 93 ? -8.012 0.814 5.408 1.00 98.69 93 VAL A C 1
ATOM 749 O O . VAL A 1 93 ? -8.444 1.561 4.519 1.00 98.69 93 VAL A O 1
ATOM 752 N N . ALA A 1 94 ? -8.779 -0.052 6.067 1.00 98.62 94 ALA A N 1
ATOM 753 C CA . ALA A 1 94 ? -10.207 -0.244 5.835 1.00 98.62 94 ALA A CA 1
ATOM 754 C C . ALA A 1 94 ? -11.006 -0.197 7.143 1.00 98.62 94 ALA A C 1
ATOM 756 O O . ALA A 1 94 ? -10.459 -0.228 8.240 1.00 98.62 94 ALA A O 1
ATOM 757 N N . GLY A 1 95 ? -12.327 -0.097 7.019 1.00 98.06 95 GLY A N 1
ATOM 758 C CA . GLY A 1 95 ? -13.230 -0.124 8.162 1.00 98.06 95 GLY A CA 1
ATOM 759 C C . GLY A 1 95 ? -13.380 1.212 8.890 1.00 98.06 95 GLY A C 1
ATOM 760 O O . GLY A 1 95 ? -13.081 2.300 8.382 1.00 98.06 95 GLY A O 1
ATOM 761 N N . LYS A 1 96 ? -13.959 1.129 10.089 1.00 97.69 96 LYS A N 1
ATOM 762 C CA . LYS A 1 96 ? -14.185 2.280 10.973 1.00 97.69 96 LYS A CA 1
ATOM 763 C C . LYS A 1 96 ? -12.893 2.624 11.716 1.00 97.69 96 LYS A C 1
ATOM 765 O O . LYS A 1 96 ? -12.065 1.748 11.964 1.00 97.69 96 LYS A O 1
ATOM 770 N N . LYS A 1 97 ? -12.756 3.890 12.126 1.00 98.00 97 LYS A N 1
ATOM 771 C CA . LYS A 1 97 ? -11.665 4.316 13.012 1.00 98.00 97 LYS A CA 1
ATOM 772 C C . LYS A 1 97 ? -11.629 3.419 14.252 1.00 98.00 97 LYS A C 1
ATOM 774 O O . LYS A 1 97 ? -12.673 3.148 14.839 1.00 98.00 97 LYS A O 1
ATOM 779 N N . GLY A 1 98 ? -10.437 2.964 14.618 1.00 97.81 98 GLY A N 1
ATOM 780 C CA . GLY A 1 98 ? -10.202 2.062 15.742 1.00 97.81 98 GLY A CA 1
ATOM 781 C C . GLY A 1 98 ? -10.322 0.569 15.423 1.00 97.81 98 GLY A C 1
ATOM 782 O O . GLY A 1 98 ? -9.960 -0.224 16.281 1.00 97.81 98 GLY A O 1
ATOM 783 N N . SER A 1 99 ? -10.769 0.175 14.223 1.00 96.69 99 SER A N 1
ATOM 784 C CA . SER A 1 99 ? -10.894 -1.252 13.862 1.00 96.69 99 SER A CA 1
ATOM 785 C C . SER A 1 99 ? -9.550 -1.970 13.735 1.00 96.69 99 SER A C 1
ATOM 787 O O . SER A 1 99 ? -9.458 -3.155 14.024 1.00 96.69 99 SER A O 1
ATOM 789 N N . GLY A 1 100 ? -8.497 -1.260 13.324 1.00 97.75 100 GLY A N 1
ATOM 790 C CA . GLY A 1 100 ? -7.185 -1.867 13.131 1.00 97.75 100 GLY A CA 1
ATOM 791 C C . GLY A 1 100 ? -7.096 -2.749 11.881 1.00 97.75 100 GLY A C 1
ATOM 792 O O . GLY A 1 100 ? -6.228 -3.618 11.823 1.00 97.75 100 GLY A O 1
ATOM 793 N N . ALA A 1 101 ? -7.990 -2.571 10.907 1.00 98.19 101 ALA A N 1
ATOM 794 C CA . ALA A 1 101 ? -8.079 -3.440 9.741 1.00 98.19 101 ALA A CA 1
ATOM 795 C C . ALA A 1 101 ? -7.365 -2.847 8.516 1.00 98.19 101 ALA A C 1
AT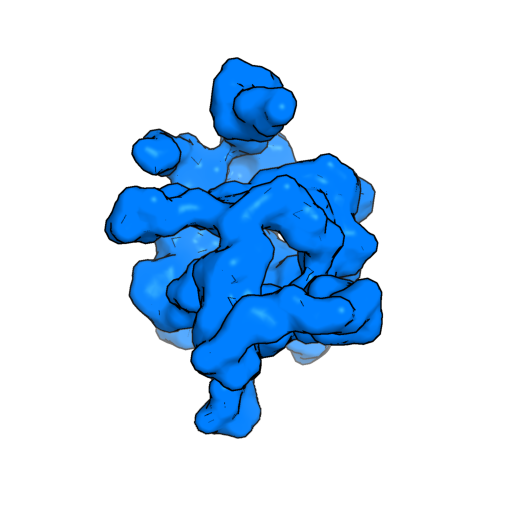OM 797 O O . ALA A 1 101 ? -7.513 -1.664 8.187 1.00 98.19 101 ALA A O 1
ATOM 798 N N . ALA A 1 102 ? -6.584 -3.670 7.820 1.00 98.50 102 ALA A N 1
ATOM 799 C CA . ALA A 1 102 ? -5.814 -3.236 6.659 1.00 98.50 102 ALA A CA 1
ATOM 800 C C . ALA A 1 102 ? -5.652 -4.350 5.619 1.00 98.50 102 ALA A C 1
ATOM 802 O O . ALA A 1 102 ? -5.705 -5.533 5.936 1.00 98.50 102 ALA A O 1
ATOM 803 N N . ILE A 1 103 ? -5.433 -3.951 4.368 1.00 98.88 103 ILE A N 1
ATOM 804 C CA . ILE A 1 103 ? -5.209 -4.846 3.236 1.00 98.88 103 ILE A CA 1
ATOM 805 C C . ILE A 1 103 ? -3.798 -4.618 2.697 1.00 98.88 103 ILE A C 1
ATOM 807 O O . ILE A 1 103 ? -3.520 -3.541 2.165 1.00 98.88 103 ILE A O 1
ATOM 811 N N . LEU A 1 104 ? -2.921 -5.614 2.797 1.00 98.88 104 LEU A N 1
ATOM 812 C CA . LEU A 1 104 ? -1.604 -5.615 2.162 1.00 98.88 104 LEU A CA 1
ATOM 813 C C . LEU A 1 104 ? -1.764 -5.734 0.647 1.00 98.88 104 LEU A C 1
ATOM 815 O O . LEU A 1 104 ? -2.433 -6.646 0.163 1.00 98.88 104 LEU A O 1
ATOM 819 N N . ILE A 1 105 ? -1.106 -4.854 -0.110 1.00 98.81 105 ILE A N 1
ATOM 820 C CA . ILE A 1 105 ? -0.984 -5.020 -1.561 1.00 98.81 105 ILE A CA 1
ATOM 821 C C . ILE A 1 105 ? 0.253 -5.872 -1.830 1.00 98.81 105 ILE A C 1
ATOM 823 O O . ILE A 1 105 ? 1.384 -5.445 -1.588 1.00 98.81 105 ILE A O 1
ATOM 827 N N . ARG A 1 106 ? 0.039 -7.088 -2.332 1.00 98.75 106 ARG A N 1
ATOM 828 C CA . ARG A 1 106 ? 1.120 -8.051 -2.564 1.00 98.75 106 ARG A CA 1
ATOM 829 C C . ARG A 1 106 ? 1.708 -7.935 -3.947 1.00 98.75 106 ARG A C 1
ATOM 831 O O . ARG A 1 106 ? 2.926 -7.985 -4.093 1.00 98.75 106 ARG A O 1
ATOM 838 N N . ALA A 1 107 ? 0.858 -7.749 -4.947 1.00 98.56 107 ALA A N 1
ATOM 839 C CA . ALA A 1 107 ? 1.309 -7.600 -6.312 1.00 98.56 107 ALA A CA 1
ATOM 840 C C . ALA A 1 107 ? 0.398 -6.689 -7.125 1.00 98.56 107 ALA A C 1
ATOM 842 O O . ALA A 1 107 ? -0.822 -6.631 -6.932 1.00 98.56 107 ALA A O 1
ATOM 843 N N . VAL A 1 108 ? 1.023 -6.013 -8.087 1.00 98.56 108 VAL A N 1
ATOM 844 C CA . VAL A 1 108 ? 0.318 -5.327 -9.168 1.00 98.56 108 VAL A CA 1
ATOM 845 C C . VAL A 1 108 ? 0.853 -5.805 -10.513 1.00 98.56 108 VAL A C 1
ATOM 847 O O . VAL A 1 108 ? 2.038 -6.095 -10.635 1.00 98.56 108 VAL A O 1
ATOM 850 N N . GLU A 1 109 ? 0.007 -5.859 -11.529 1.00 97.81 109 GLU A N 1
ATOM 851 C CA . GLU A 1 109 ? 0.409 -5.947 -12.931 1.00 97.81 109 GLU A CA 1
ATOM 852 C C . GLU A 1 109 ? 0.802 -4.538 -13.409 1.00 97.81 109 GLU A C 1
ATOM 854 O O . GLU A 1 109 ? -0.044 -3.636 -13.364 1.00 97.81 109 GLU A O 1
ATOM 859 N N . PRO A 1 110 ? 2.059 -4.295 -13.826 1.00 96.69 110 PRO A N 1
ATOM 860 C CA . PRO A 1 110 ? 2.489 -2.977 -14.284 1.00 96.69 110 PRO A CA 1
ATOM 861 C C . PRO A 1 110 ? 1.700 -2.511 -15.514 1.00 96.69 110 PRO A C 1
ATOM 863 O O . PRO A 1 110 ? 1.523 -3.268 -16.464 1.00 96.69 110 PRO A O 1
ATOM 866 N N . LEU A 1 111 ? 1.258 -1.252 -15.513 1.00 95.31 111 LEU A N 1
ATOM 867 C CA . LEU A 1 111 ? 0.505 -0.639 -16.616 1.00 95.31 111 LEU A CA 1
ATOM 868 C C . LEU A 1 111 ? 1.206 0.584 -17.219 1.00 95.31 111 LEU A C 1
ATOM 870 O O . LEU A 1 111 ? 1.001 0.887 -18.393 1.00 95.31 111 LEU A O 1
ATOM 874 N N . TYR A 1 112 ? 1.985 1.320 -16.423 1.00 95.00 112 TYR A N 1
ATOM 875 C CA . TYR A 1 112 ? 2.685 2.531 -16.857 1.00 95.00 112 TYR A CA 1
ATOM 876 C C . TYR A 1 112 ? 3.905 2.808 -15.973 1.00 95.00 112 TYR A C 1
ATOM 878 O O . TYR A 1 112 ? 3.893 2.447 -14.797 1.00 95.00 112 TYR A O 1
ATOM 886 N N . GLY A 1 113 ? 4.921 3.486 -16.517 1.00 95.69 113 GLY A N 1
ATOM 887 C CA . GLY A 1 113 ? 6.151 3.836 -15.798 1.00 95.69 113 GLY A CA 1
ATOM 888 C C . GLY A 1 113 ? 7.148 2.680 -15.703 1.00 95.69 113 GLY A C 1
ATOM 889 O O . GLY A 1 113 ? 7.875 2.565 -14.716 1.00 95.69 113 GLY A O 1
ATOM 890 N N . PHE A 1 114 ? 7.164 1.792 -16.704 1.00 95.88 114 PHE A N 1
ATOM 891 C CA . PHE A 1 114 ? 8.022 0.603 -16.737 1.00 95.88 114 PHE A CA 1
ATOM 892 C C . PHE A 1 114 ? 9.503 0.969 -16.613 1.00 95.88 114 PHE A C 1
ATOM 894 O O . PHE A 1 114 ? 10.245 0.305 -15.896 1.00 95.88 114 PHE A O 1
ATOM 901 N N . GLU A 1 115 ? 9.928 2.041 -17.274 1.00 95.62 115 GLU A N 1
ATOM 902 C CA . GLU A 1 115 ? 11.283 2.580 -17.241 1.00 95.62 115 GLU A CA 1
ATOM 903 C C . GLU A 1 115 ? 11.701 3.019 -15.834 1.00 95.62 115 GLU A C 1
ATOM 905 O O . GLU A 1 115 ? 12.809 2.698 -15.394 1.00 95.62 115 GLU A O 1
ATOM 910 N N . PHE A 1 116 ? 10.803 3.674 -15.092 1.00 97.44 116 PHE A N 1
ATOM 911 C CA . PHE A 1 116 ? 11.060 4.072 -13.712 1.00 97.44 116 PHE A CA 1
ATOM 912 C C . PHE A 1 116 ? 11.112 2.847 -12.801 1.00 97.44 116 PHE A C 1
ATOM 914 O O . PHE A 1 116 ? 12.090 2.669 -12.077 1.00 97.44 116 PHE A O 1
ATOM 921 N N . MET A 1 117 ? 10.127 1.948 -12.903 1.00 98.19 117 MET A N 1
ATOM 922 C CA . MET A 1 117 ? 10.104 0.704 -12.124 1.00 98.19 117 MET A CA 1
ATOM 923 C C . MET A 1 117 ? 11.369 -0.130 -12.351 1.00 98.19 117 MET A C 1
ATOM 925 O O . MET A 1 117 ? 11.984 -0.599 -11.393 1.00 98.19 117 MET A O 1
ATOM 929 N N . ALA A 1 118 ? 11.796 -0.284 -13.604 1.00 97.50 118 ALA A N 1
ATOM 930 C CA . ALA A 1 118 ? 12.988 -1.040 -13.969 1.00 97.50 118 ALA A CA 1
ATOM 931 C C . ALA A 1 118 ? 14.265 -0.397 -13.419 1.00 97.50 118 ALA A C 1
ATOM 933 O O . ALA A 1 118 ? 15.109 -1.091 -12.846 1.00 97.50 118 ALA A O 1
ATOM 934 N N . LYS A 1 119 ? 14.383 0.933 -13.515 1.00 97.44 119 LYS A N 1
ATOM 935 C CA . LYS A 1 119 ? 15.499 1.675 -12.921 1.00 97.44 119 LYS A CA 1
ATOM 936 C C . LYS A 1 119 ? 15.550 1.482 -11.404 1.00 97.44 119 LYS A C 1
ATOM 938 O O . LYS A 1 119 ? 16.620 1.184 -10.882 1.00 97.44 119 LYS A O 1
ATOM 943 N N . ASN A 1 120 ? 14.410 1.555 -10.721 1.00 97.19 120 ASN A N 1
ATOM 944 C CA . ASN A 1 120 ? 14.334 1.400 -9.266 1.00 97.19 120 ASN A CA 1
ATOM 945 C C . ASN A 1 120 ? 14.660 -0.031 -8.803 1.00 97.19 120 ASN A C 1
ATOM 947 O O . ASN A 1 120 ? 15.263 -0.226 -7.747 1.00 97.19 120 ASN A O 1
ATOM 951 N N . ARG A 1 121 ? 14.264 -1.046 -9.586 1.00 96.81 121 ARG A N 1
ATOM 952 C CA . ARG A 1 121 ? 14.465 -2.468 -9.256 1.00 96.81 121 ARG A CA 1
ATOM 953 C C . ARG A 1 121 ? 15.833 -3.007 -9.656 1.00 96.81 121 ARG A C 1
ATOM 955 O O . ARG A 1 121 ? 16.398 -3.813 -8.922 1.00 96.81 121 ARG A O 1
ATOM 962 N N . PHE A 1 122 ? 16.329 -2.615 -10.825 1.00 96.38 122 PHE A N 1
ATOM 963 C CA . PHE A 1 122 ? 17.470 -3.260 -11.480 1.00 96.38 122 PHE A CA 1
ATOM 964 C C . PHE A 1 122 ? 18.579 -2.288 -11.896 1.00 96.38 122 PHE A C 1
ATOM 966 O O . PHE A 1 122 ? 19.635 -2.742 -12.327 1.00 96.38 122 PHE A O 1
ATOM 973 N N . GLY A 1 123 ? 18.347 -0.971 -11.844 1.00 96.69 123 GLY A N 1
ATOM 974 C CA . GLY A 1 123 ? 19.290 0.032 -12.352 1.00 96.69 123 GLY A CA 1
ATOM 975 C C . GLY A 1 123 ? 19.426 0.054 -13.881 1.00 96.69 123 GLY A C 1
ATOM 976 O O . GLY A 1 123 ? 20.338 0.685 -14.408 1.00 96.69 123 GLY A O 1
ATOM 977 N N . LYS A 1 124 ? 18.537 -0.635 -14.609 1.00 94.25 124 LYS A N 1
ATOM 978 C CA . LYS A 1 124 ? 18.568 -0.777 -16.073 1.00 94.25 124 LYS A CA 1
ATOM 979 C C . LYS A 1 124 ? 17.156 -0.933 -16.638 1.00 94.25 124 LYS A C 1
ATOM 981 O O . LYS A 1 124 ? 16.232 -1.272 -15.906 1.00 94.25 124 LYS A O 1
ATOM 986 N N . ALA A 1 125 ? 17.006 -0.749 -17.949 1.00 93.75 125 ALA A N 1
ATOM 987 C CA . ALA A 1 125 ? 15.771 -1.087 -18.652 1.00 93.75 125 ALA A CA 1
ATOM 988 C C . ALA A 1 125 ? 15.501 -2.604 -18.620 1.00 93.75 125 ALA A C 1
ATOM 990 O O . ALA A 1 125 ? 16.438 -3.410 -18.651 1.00 93.75 125 ALA A O 1
ATOM 991 N N . VAL A 1 126 ? 14.220 -2.982 -18.592 1.00 90.94 126 VAL A N 1
ATOM 992 C CA . VAL A 1 126 ? 13.786 -4.374 -18.786 1.00 90.94 126 VAL A CA 1
ATOM 993 C C . VAL A 1 126 ? 14.075 -4.830 -20.215 1.00 90.94 126 VAL A C 1
ATOM 995 O O . VAL A 1 126 ? 13.935 -4.054 -21.160 1.00 90.94 126 VAL A O 1
ATOM 998 N N . LYS A 1 127 ? 14.480 -6.090 -20.377 1.00 90.75 127 LYS A N 1
ATOM 999 C CA . LYS A 1 127 ? 14.777 -6.708 -21.681 1.00 90.75 127 LYS A CA 1
ATOM 1000 C C . LYS A 1 127 ? 13.980 -7.983 -21.932 1.00 90.75 127 LYS A C 1
ATOM 1002 O O . LYS A 1 127 ? 13.933 -8.455 -23.061 1.00 90.75 127 LYS A O 1
ATOM 1007 N N . THR A 1 128 ? 13.387 -8.557 -20.887 1.00 93.38 128 THR A N 1
ATOM 1008 C CA . THR A 1 128 ? 12.668 -9.832 -20.960 1.00 93.38 128 THR A CA 1
ATOM 1009 C C . THR A 1 128 ? 11.309 -9.745 -20.277 1.00 93.38 128 THR A C 1
ATOM 1011 O O . THR A 1 128 ? 11.120 -8.994 -19.320 1.00 93.38 128 THR A O 1
ATOM 1014 N N . GLU A 1 129 ? 10.371 -10.576 -20.721 1.00 91.38 129 GLU A N 1
ATOM 1015 C CA . GLU A 1 129 ? 9.058 -10.725 -20.085 1.00 91.38 129 GLU A CA 1
ATOM 1016 C C . GLU A 1 129 ? 9.178 -11.149 -18.612 1.00 91.38 129 GLU A C 1
ATOM 1018 O O . GLU A 1 129 ? 8.489 -10.622 -17.740 1.00 91.38 129 GLU A O 1
ATOM 1023 N N . LYS A 1 130 ? 10.141 -12.026 -18.300 1.00 93.06 130 LYS A N 1
ATOM 1024 C CA . LYS A 1 130 ? 10.437 -12.439 -16.922 1.00 93.06 130 LYS A CA 1
ATOM 1025 C C . LYS A 1 130 ? 10.836 -11.255 -16.038 1.00 93.06 130 LYS A C 1
ATOM 1027 O O . LYS A 1 130 ? 10.409 -11.185 -14.885 1.00 93.06 130 LYS A O 1
ATOM 1032 N N . GLU A 1 131 ? 11.640 -10.326 -16.559 1.00 93.75 131 GLU A N 1
ATOM 1033 C CA . GLU A 1 131 ? 12.001 -9.105 -15.832 1.00 93.75 131 GLU A CA 1
ATOM 1034 C C . GLU A 1 131 ? 10.768 -8.227 -15.590 1.00 93.75 131 GLU A C 1
ATOM 1036 O O . GLU A 1 131 ? 10.597 -7.775 -14.457 1.00 93.75 131 GLU A O 1
ATOM 1041 N N . ILE A 1 132 ? 9.881 -8.073 -16.584 1.00 92.19 132 ILE A N 1
ATOM 1042 C CA . ILE A 1 132 ? 8.617 -7.323 -16.451 1.00 92.19 132 ILE A CA 1
ATOM 1043 C C . ILE A 1 132 ? 7.738 -7.920 -15.347 1.00 92.19 132 ILE A C 1
ATOM 1045 O O . ILE A 1 132 ? 7.355 -7.206 -14.420 1.00 92.19 132 ILE A O 1
ATOM 1049 N N . ILE A 1 133 ? 7.480 -9.231 -15.385 1.00 91.25 133 ILE A N 1
ATOM 1050 C CA . ILE A 1 133 ? 6.683 -9.933 -14.363 1.00 91.25 133 ILE A CA 1
ATOM 1051 C C . ILE A 1 133 ? 7.302 -9.743 -12.972 1.00 91.25 133 ILE A C 1
ATOM 1053 O O . ILE A 1 133 ? 6.608 -9.562 -11.971 1.00 91.25 133 ILE A O 1
ATOM 1057 N N . SER A 1 134 ? 8.633 -9.756 -12.893 1.00 96.44 134 SER A N 1
ATOM 1058 C CA . SER A 1 134 ? 9.339 -9.634 -11.623 1.00 96.44 134 SER A CA 1
ATOM 1059 C C . SER A 1 134 ? 9.374 -8.219 -11.038 1.00 96.44 134 SER A C 1
ATOM 1061 O O . SER A 1 134 ? 9.840 -8.079 -9.903 1.00 96.44 134 SER A O 1
ATOM 1063 N N . LEU A 1 135 ? 8.904 -7.185 -11.754 1.00 97.88 135 LEU A N 1
ATOM 1064 C CA . LEU A 1 135 ? 8.921 -5.789 -11.288 1.00 97.88 135 LEU A CA 1
ATOM 1065 C C . LEU A 1 135 ? 8.086 -5.585 -10.021 1.00 97.88 135 LEU A C 1
ATOM 1067 O O . LEU A 1 135 ? 8.466 -4.795 -9.159 1.00 97.88 135 LEU A O 1
ATOM 1071 N N . THR A 1 136 ? 6.977 -6.303 -9.883 1.00 98.25 136 THR A N 1
ATOM 1072 C CA . THR A 1 136 ? 5.947 -5.974 -8.885 1.00 98.25 136 THR A CA 1
ATOM 1073 C C . THR A 1 136 ? 5.226 -7.198 -8.316 1.00 98.25 136 THR A C 1
ATOM 1075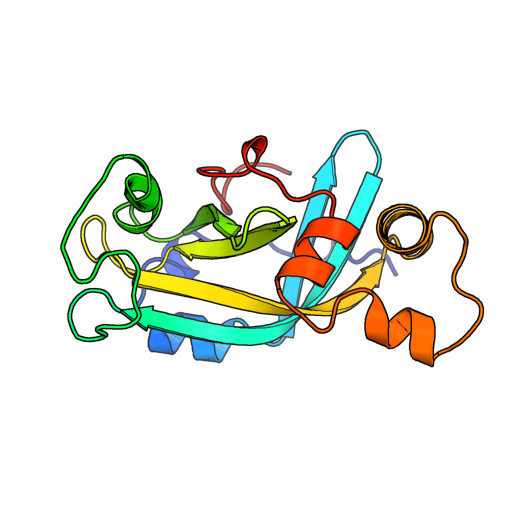 O O . THR A 1 136 ? 4.231 -7.045 -7.618 1.00 98.25 136 THR A O 1
ATOM 1078 N N . ASN A 1 137 ? 5.726 -8.415 -8.559 1.00 97.62 137 ASN A N 1
ATOM 1079 C CA . ASN A 1 137 ? 5.150 -9.673 -8.063 1.00 97.62 137 ASN A CA 1
ATOM 1080 C C . ASN A 1 137 ? 5.554 -10.018 -6.612 1.00 97.62 137 ASN A C 1
ATOM 1082 O O . ASN A 1 137 ? 6.023 -11.118 -6.317 1.00 97.62 137 ASN A O 1
ATOM 1086 N N . GLY A 1 138 ? 5.467 -9.041 -5.715 1.00 98.06 138 GLY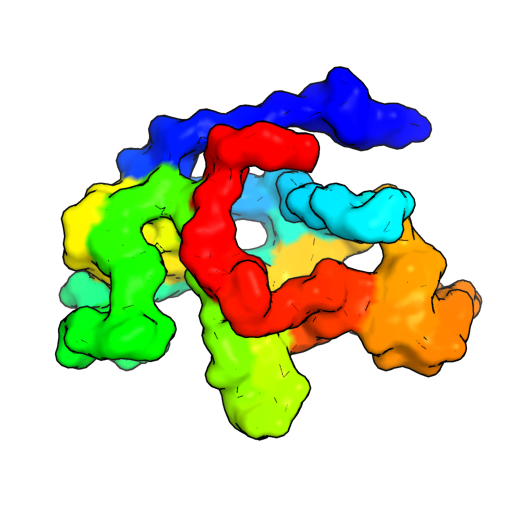 A N 1
ATOM 1087 C CA . GLY A 1 138 ? 5.725 -9.216 -4.288 1.00 98.06 138 GLY A CA 1
ATOM 1088 C C . GLY A 1 138 ? 5.726 -7.874 -3.550 1.00 98.06 138 GLY A C 1
ATOM 1089 O O . GLY A 1 138 ? 6.094 -6.862 -4.147 1.00 98.06 138 GLY A O 1
ATOM 1090 N N . PRO A 1 139 ? 5.381 -7.830 -2.252 1.00 98.19 139 PRO A N 1
ATOM 1091 C CA . PRO A 1 139 ? 5.092 -6.569 -1.562 1.00 98.19 139 PRO A CA 1
ATOM 1092 C C . PRO A 1 139 ? 6.316 -5.641 -1.464 1.00 98.19 139 PRO A C 1
ATOM 1094 O O . PRO A 1 139 ? 6.225 -4.451 -1.765 1.00 98.19 139 PRO A O 1
ATOM 1097 N N . GLY A 1 140 ? 7.494 -6.194 -1.147 1.00 98.25 140 GLY A N 1
ATOM 1098 C CA . GLY A 1 140 ? 8.757 -5.441 -1.146 1.00 98.25 140 GLY A CA 1
ATOM 1099 C C . GLY A 1 140 ? 9.182 -4.979 -2.540 1.00 98.25 140 GLY A C 1
ATOM 1100 O O . GLY A 1 140 ? 9.595 -3.837 -2.733 1.00 98.25 140 GLY A O 1
ATOM 1101 N N . LYS A 1 141 ? 9.000 -5.855 -3.535 1.00 98.44 141 LYS A N 1
ATOM 1102 C CA . LYS A 1 141 ? 9.281 -5.580 -4.948 1.00 98.44 141 LYS A CA 1
ATOM 1103 C C . LYS A 1 141 ? 8.420 -4.436 -5.475 1.00 98.44 141 LYS A C 1
ATOM 1105 O O . LYS A 1 141 ? 8.943 -3.528 -6.111 1.00 98.44 141 LYS A O 1
ATOM 1110 N N . LEU A 1 142 ? 7.124 -4.470 -5.174 1.00 98.56 142 LEU A N 1
ATOM 1111 C CA . LEU A 1 142 ? 6.170 -3.416 -5.486 1.00 98.56 142 LEU A CA 1
ATOM 1112 C C . LEU A 1 142 ? 6.621 -2.082 -4.891 1.00 98.56 142 LEU A C 1
ATOM 1114 O O . LEU A 1 142 ? 6.738 -1.102 -5.626 1.00 98.56 142 LEU A O 1
ATOM 1118 N N . CYS A 1 143 ? 6.918 -2.050 -3.588 1.00 98.50 143 CYS A N 1
ATOM 1119 C CA . CYS A 1 143 ? 7.330 -0.812 -2.934 1.00 98.50 143 CYS A CA 1
ATOM 1120 C C . CYS A 1 143 ? 8.614 -0.247 -3.546 1.00 98.50 143 CYS A C 1
ATOM 1122 O O . CYS A 1 143 ? 8.669 0.942 -3.844 1.00 98.50 143 CYS A O 1
ATOM 1124 N N . GLN A 1 144 ? 9.611 -1.093 -3.819 1.00 98.25 144 GLN A N 1
ATOM 1125 C CA . GLN A 1 144 ? 10.839 -0.659 -4.484 1.00 98.25 144 GLN A CA 1
ATOM 1126 C C . GLN A 1 144 ? 10.557 -0.115 -5.894 1.00 98.25 144 GLN A C 1
ATOM 1128 O O . GLN A 1 144 ? 11.035 0.961 -6.239 1.00 98.25 144 GLN A O 1
ATOM 1133 N N . ALA A 1 145 ? 9.759 -0.819 -6.703 1.00 98.31 145 ALA A N 1
ATOM 1134 C CA . ALA A 1 145 ? 9.423 -0.392 -8.061 1.00 98.31 145 ALA A CA 1
ATOM 1135 C C . ALA A 1 145 ? 8.708 0.968 -8.096 1.00 98.31 145 ALA A C 1
ATOM 1137 O O . ALA A 1 145 ? 8.989 1.773 -8.981 1.00 98.31 145 ALA A O 1
ATOM 1138 N N . PHE A 1 146 ? 7.835 1.237 -7.123 1.00 98.31 146 PHE A N 1
ATOM 1139 C CA . PHE A 1 146 ? 7.057 2.476 -7.022 1.00 98.31 146 PHE A CA 1
ATOM 1140 C C . PHE A 1 146 ? 7.741 3.564 -6.163 1.00 98.31 146 PHE A C 1
ATOM 1142 O O . PHE A 1 146 ? 7.141 4.605 -5.921 1.00 98.31 146 PHE A O 1
ATOM 1149 N N . GLU A 1 147 ? 8.970 3.360 -5.672 1.00 97.75 147 GLU A N 1
ATOM 1150 C CA . GLU A 1 147 ? 9.632 4.259 -4.697 1.00 97.75 147 GLU A CA 1
ATOM 1151 C C . GLU A 1 147 ? 8.792 4.515 -3.423 1.00 97.75 147 GLU A C 1
ATOM 1153 O O . GLU A 1 147 ? 8.842 5.590 -2.829 1.00 97.75 147 GLU A O 1
ATOM 1158 N N . ILE A 1 148 ? 8.008 3.530 -2.981 1.00 98.25 148 ILE A N 1
ATOM 1159 C CA . ILE A 1 148 ? 7.209 3.617 -1.755 1.00 98.25 148 ILE A CA 1
ATOM 1160 C C . ILE A 1 148 ? 8.095 3.302 -0.550 1.00 98.25 148 ILE A C 1
ATOM 1162 O O . ILE A 1 148 ? 8.747 2.262 -0.475 1.00 98.25 148 ILE A O 1
ATOM 1166 N N . ASN A 1 149 ? 8.080 4.210 0.418 1.00 97.56 149 ASN A N 1
ATOM 1167 C CA . ASN A 1 149 ? 8.886 4.164 1.635 1.00 97.56 149 ASN A CA 1
ATOM 1168 C C . ASN A 1 149 ? 8.127 4.808 2.812 1.00 97.56 149 ASN A C 1
ATOM 1170 O O . ASN A 1 149 ? 6.958 5.176 2.682 1.00 97.56 149 ASN A O 1
ATOM 1174 N N . SER A 1 150 ? 8.787 4.980 3.958 1.00 97.00 150 SER A N 1
ATOM 1175 C CA . SER A 1 150 ? 8.177 5.530 5.178 1.00 97.00 150 SER A CA 1
ATOM 1176 C C . SER A 1 150 ? 7.562 6.925 5.031 1.00 97.00 150 SER A C 1
ATOM 1178 O O . SER A 1 150 ? 6.645 7.232 5.787 1.00 97.00 150 SER A O 1
ATOM 1180 N N . LEU A 1 151 ? 8.004 7.747 4.070 1.00 97.00 151 LEU A N 1
ATOM 1181 C CA . LEU A 1 151 ? 7.418 9.073 3.811 1.00 97.00 151 LEU A CA 1
ATOM 1182 C C . LEU A 1 151 ? 5.966 8.985 3.323 1.00 97.00 151 LEU A C 1
ATOM 1184 O O . LEU A 1 151 ? 5.206 9.936 3.458 1.00 97.00 151 LEU A O 1
ATOM 1188 N N . HIS A 1 152 ? 5.570 7.826 2.794 1.00 97.44 152 HIS A N 1
ATOM 1189 C CA . HIS A 1 152 ? 4.225 7.588 2.283 1.00 97.44 152 HIS A CA 1
ATOM 1190 C C . HIS A 1 152 ? 3.260 7.056 3.349 1.00 97.44 152 HIS A C 1
ATOM 1192 O O . HIS A 1 152 ? 2.064 6.904 3.091 1.00 97.44 152 HIS A O 1
ATOM 1198 N N . ASN A 1 153 ? 3.761 6.737 4.545 1.00 98.31 153 ASN A N 1
ATOM 1199 C CA . ASN A 1 153 ? 2.929 6.242 5.629 1.00 98.31 153 ASN A CA 1
ATOM 1200 C C . ASN A 1 153 ? 1.987 7.349 6.129 1.00 98.31 153 ASN A C 1
ATOM 1202 O O . ASN A 1 153 ? 2.430 8.433 6.492 1.00 98.31 153 ASN A O 1
ATOM 1206 N N . GLY A 1 154 ? 0.689 7.062 6.186 1.00 97.12 154 GLY A N 1
ATOM 1207 C CA . GLY A 1 154 ? -0.342 8.008 6.613 1.00 97.12 154 GLY A CA 1
ATOM 1208 C C . GLY A 1 154 ? -0.883 8.918 5.507 1.00 97.12 154 GLY A C 1
ATOM 1209 O O . GLY A 1 154 ? -1.731 9.760 5.798 1.00 97.12 154 GLY A O 1
ATOM 1210 N N . ILE A 1 155 ? -0.466 8.752 4.246 1.00 96.06 155 ILE A N 1
ATOM 1211 C CA . ILE A 1 155 ? -1.072 9.486 3.124 1.00 96.06 155 ILE A CA 1
ATOM 1212 C C . ILE A 1 155 ? -2.538 9.068 2.958 1.00 96.06 155 ILE A C 1
ATOM 1214 O O . ILE A 1 155 ? -2.876 7.882 2.991 1.00 96.06 155 ILE A O 1
ATOM 1218 N N . ALA A 1 156 ? -3.422 10.043 2.744 1.00 95.50 156 ALA A N 1
ATOM 1219 C CA . ALA A 1 156 ? -4.815 9.780 2.412 1.00 95.50 156 ALA A CA 1
ATOM 1220 C C . ALA A 1 156 ? -4.948 9.333 0.945 1.00 95.50 156 ALA A C 1
ATOM 1222 O O . ALA A 1 156 ? -4.629 10.076 0.019 1.00 95.50 156 ALA A O 1
ATOM 1223 N N . LEU A 1 157 ? -5.537 8.160 0.714 1.00 94.44 157 LEU A N 1
ATOM 1224 C CA . LEU A 1 157 ? -5.820 7.610 -0.623 1.00 94.44 157 LEU A CA 1
ATOM 1225 C C . LEU A 1 157 ? -6.973 8.326 -1.341 1.00 94.44 157 LEU A C 1
ATOM 1227 O O . LEU A 1 157 ? -7.330 7.977 -2.463 1.00 94.44 157 LEU A O 1
ATOM 1231 N N . THR A 1 158 ? -7.565 9.322 -0.687 1.00 90.88 158 THR A N 1
ATOM 1232 C CA . THR A 1 158 ? -8.727 10.086 -1.154 1.00 90.88 158 THR A CA 1
ATOM 1233 C C . THR A 1 158 ? -8.432 11.572 -1.356 1.00 90.88 158 THR A C 1
ATOM 1235 O O . THR A 1 158 ? -9.348 12.298 -1.724 1.00 90.88 158 THR A O 1
ATOM 1238 N N . GLY A 1 159 ? -7.187 12.020 -1.131 1.00 78.81 159 GLY A N 1
ATOM 1239 C CA . GLY A 1 159 ? -6.770 13.402 -1.406 1.00 78.81 159 GLY A CA 1
ATOM 1240 C C . GLY A 1 159 ? -6.671 13.708 -2.903 1.00 78.81 159 GLY A C 1
ATOM 1241 O O . GLY A 1 159 ? -7.016 12.863 -3.734 1.00 78.81 159 GLY A O 1
ATOM 1242 N N . ASP A 1 160 ? -6.151 14.878 -3.256 1.00 67.06 160 ASP A N 1
ATOM 1243 C CA . ASP A 1 160 ? -5.882 15.239 -4.654 1.00 67.06 160 ASP A CA 1
ATOM 1244 C C . ASP A 1 160 ? -4.707 14.418 -5.240 1.00 67.06 160 ASP A C 1
ATOM 1246 O O . ASP A 1 160 ? -4.088 13.617 -4.528 1.00 67.06 160 ASP A O 1
ATOM 1250 N N . ILE A 1 161 ? -4.513 14.472 -6.564 1.00 58.94 161 ILE A N 1
ATOM 1251 C CA . ILE A 1 161 ? -3.449 13.754 -7.305 1.00 58.94 161 ILE A CA 1
ATOM 1252 C C . ILE A 1 161 ? -2.200 14.622 -7.387 1.00 58.94 161 ILE A C 1
ATOM 1254 O O . ILE A 1 161 ? -2.368 15.829 -7.661 1.00 58.94 161 ILE A O 1
#

pLDDT: mean 94.41, std 9.29, range [43.88, 98.88]